Protein AF-A0A2V9UG64-F1 (afdb_monomer_lite)

Foldseek 3Di:
DDPPPLPKKKKKWKFAQAQHAACVRVVPADADPQWPDKDWFCVSPWPDDPPDDNGDGDHPPIITMMMTIGSHVVVLVVRQVSRVVDPGTPHMDIDD

Structure (mmCIF, N/CA/C/O backbone):
data_AF-A0A2V9UG64-F1
#
_entry.id   AF-A0A2V9UG64-F1
#
loop_
_atom_site.group_PDB
_atom_site.id
_atom_site.type_symbol
_atom_site.label_atom_id
_atom_site.label_alt_id
_atom_site.label_comp_id
_atom_site.label_asym_id
_atom_site.label_entity_id
_atom_site.label_seq_id
_atom_site.pdbx_PDB_ins_code
_atom_site.Cartn_x
_atom_site.Cartn_y
_atom_site.Cartn_z
_atom_site.occupancy
_atom_site.B_iso_or_equiv
_atom_site.auth_seq_id
_atom_site.auth_comp_id
_atom_site.auth_asym_id
_atom_site.auth_atom_id
_atom_site.pdbx_PDB_model_num
ATOM 1 N N . MET A 1 1 ? -29.713 -0.769 25.419 1.00 40.75 1 MET A N 1
ATOM 2 C CA . MET A 1 1 ? -29.094 -1.584 24.352 1.00 40.75 1 MET A CA 1
ATOM 3 C C . MET A 1 1 ? -28.406 -0.634 23.385 1.00 40.75 1 MET A C 1
ATOM 5 O O . MET A 1 1 ? -29.079 -0.005 22.583 1.00 40.75 1 MET A O 1
ATOM 9 N N . VAL A 1 2 ? -27.096 -0.425 23.537 1.00 43.84 2 VAL A N 1
ATOM 10 C CA . VAL A 1 2 ? -26.328 0.453 22.640 1.00 43.84 2 VAL A CA 1
ATOM 11 C C . VAL A 1 2 ? -25.949 -0.381 21.421 1.00 43.84 2 VAL A C 1
ATOM 13 O O . VAL A 1 2 ? -25.202 -1.348 21.558 1.00 43.84 2 VAL A O 1
ATOM 16 N N . LYS A 1 3 ? -26.482 -0.047 20.242 1.00 45.12 3 LYS A N 1
ATOM 17 C CA . LYS A 1 3 ? -25.949 -0.566 18.978 1.00 45.12 3 LYS A CA 1
ATOM 18 C C . LYS A 1 3 ? -24.550 0.029 18.816 1.00 45.12 3 LYS A C 1
ATOM 20 O O . LYS A 1 3 ? -24.416 1.164 18.376 1.00 45.12 3 LYS A O 1
ATOM 25 N N . ARG A 1 4 ? -23.514 -0.700 19.239 1.00 52.00 4 ARG A N 1
ATOM 26 C CA . ARG A 1 4 ? -22.141 -0.402 18.825 1.00 52.00 4 ARG A CA 1
ATOM 27 C C . ARG A 1 4 ? -22.059 -0.733 17.340 1.00 52.00 4 ARG A C 1
ATOM 29 O O . ARG A 1 4 ? -21.875 -1.891 16.980 1.00 52.00 4 ARG A O 1
ATOM 36 N N . PHE A 1 5 ? -22.246 0.270 16.493 1.00 50.62 5 PHE A N 1
ATOM 37 C CA . PHE A 1 5 ? -21.670 0.231 15.161 1.00 50.62 5 PHE A CA 1
ATOM 38 C C . PHE A 1 5 ? -20.157 0.283 15.385 1.00 50.62 5 PHE A C 1
ATOM 40 O O . PHE A 1 5 ? -19.604 1.336 15.677 1.00 50.62 5 PHE A O 1
ATOM 47 N N . PHE A 1 6 ? -19.494 -0.873 15.391 1.00 57.00 6 PHE A N 1
ATOM 48 C CA . PHE A 1 6 ? -18.079 -0.876 15.044 1.00 57.00 6 PHE A CA 1
ATOM 49 C C . PHE A 1 6 ? -18.071 -0.523 13.562 1.00 57.00 6 PHE A C 1
ATOM 51 O O . PHE A 1 6 ? -18.344 -1.384 12.728 1.00 57.00 6 PHE A O 1
ATOM 58 N N . GLU A 1 7 ? -17.948 0.768 13.257 1.00 72.06 7 GLU A N 1
ATOM 59 C CA . GLU A 1 7 ? -17.828 1.220 11.879 1.00 72.06 7 GLU A CA 1
ATOM 60 C C . GLU A 1 7 ? -16.608 0.515 11.290 1.00 72.06 7 GLU A C 1
ATOM 62 O O . GLU A 1 7 ? -15.510 0.553 11.853 1.00 72.06 7 GLU A O 1
ATOM 67 N N . MET A 1 8 ? -16.845 -0.250 10.223 1.00 85.12 8 MET A N 1
ATOM 68 C CA . MET A 1 8 ? -15.759 -0.824 9.443 1.00 85.12 8 MET A CA 1
ATOM 69 C C . MET A 1 8 ? -14.887 0.327 8.967 1.00 85.12 8 MET A C 1
ATOM 71 O O . MET A 1 8 ? -15.414 1.334 8.506 1.00 85.12 8 MET A O 1
ATOM 75 N N . ALA A 1 9 ? -13.577 0.154 9.058 1.00 93.94 9 ALA A N 1
ATOM 76 C CA . ALA A 1 9 ? -12.635 1.162 8.615 1.00 93.94 9 ALA A CA 1
ATOM 77 C C . ALA A 1 9 ? -12.038 0.758 7.271 1.00 93.94 9 ALA A C 1
ATOM 79 O O . ALA A 1 9 ? -11.798 -0.429 7.013 1.00 93.94 9 ALA A O 1
ATOM 80 N N . LEU A 1 10 ? -11.799 1.754 6.428 1.00 96.50 10 LEU A N 1
ATOM 81 C CA . LEU A 1 10 ? -11.141 1.587 5.146 1.00 96.50 10 LEU A CA 1
ATOM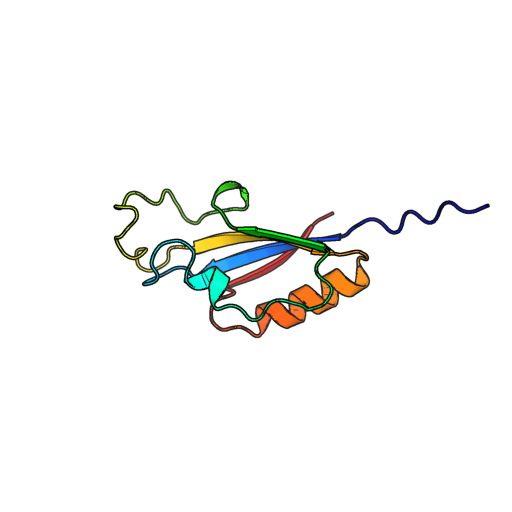 82 C C . LEU A 1 10 ? -9.781 2.286 5.192 1.00 96.50 10 LEU A C 1
ATOM 84 O O . LEU A 1 10 ? -9.652 3.393 5.709 1.00 96.50 10 LEU A O 1
ATOM 88 N N . VAL A 1 11 ? -8.761 1.629 4.651 1.00 97.94 11 VAL A N 1
ATOM 89 C CA . VAL A 1 11 ? -7.432 2.205 4.436 1.00 97.94 11 VAL A CA 1
ATOM 90 C C . VAL A 1 11 ? -7.185 2.264 2.942 1.00 97.94 11 VAL A C 1
ATOM 92 O O . VAL A 1 11 ? -7.300 1.246 2.255 1.00 97.94 11 VAL A O 1
ATOM 95 N N . LYS A 1 12 ? -6.832 3.445 2.437 1.00 98.25 12 LYS A N 1
ATOM 96 C CA . LYS A 1 12 ? -6.365 3.620 1.064 1.00 98.25 12 LYS A CA 1
ATOM 97 C C . LYS A 1 12 ? -4.854 3.652 1.030 1.00 98.25 12 LYS A C 1
ATOM 99 O O . LYS A 1 12 ? -4.230 4.398 1.775 1.00 98.25 12 LYS A O 1
ATOM 104 N N . LEU A 1 13 ? -4.284 2.866 0.128 1.00 98.62 13 LEU A N 1
ATOM 105 C CA . LEU A 1 13 ? -2.855 2.839 -0.142 1.00 98.62 13 LEU A CA 1
ATOM 106 C C . LEU A 1 13 ? -2.560 3.497 -1.479 1.00 98.62 13 LEU A C 1
ATOM 108 O O . LEU A 1 13 ? -3.315 3.341 -2.438 1.00 98.62 13 LEU A O 1
ATOM 112 N N . LYS A 1 14 ? -1.402 4.142 -1.565 1.00 98.44 14 LYS A N 1
ATOM 113 C CA . LYS A 1 14 ? -0.774 4.578 -2.808 1.00 98.44 14 LYS A CA 1
ATOM 114 C C . LYS A 1 14 ? 0.492 3.760 -3.019 1.00 98.44 14 LYS A C 1
ATOM 116 O O . LYS A 1 14 ? 1.431 3.881 -2.239 1.00 98.44 14 LYS A O 1
ATOM 121 N N . ILE A 1 15 ? 0.533 2.932 -4.059 1.00 98.56 15 ILE A N 1
ATOM 122 C CA . ILE A 1 15 ? 1.610 1.952 -4.259 1.00 98.56 15 ILE A CA 1
ATOM 123 C C . ILE A 1 15 ? 2.401 2.295 -5.521 1.00 98.56 15 ILE A C 1
ATOM 125 O O . ILE A 1 15 ? 1.814 2.432 -6.593 1.00 98.56 15 ILE A O 1
ATOM 129 N N . ASP A 1 16 ? 3.726 2.396 -5.408 1.00 97.75 16 ASP A N 1
ATOM 130 C CA . ASP A 1 16 ? 4.644 2.490 -6.544 1.00 97.75 16 ASP A CA 1
ATOM 131 C C . ASP A 1 16 ? 4.698 1.164 -7.313 1.00 97.75 16 ASP A C 1
ATOM 133 O O . ASP A 1 16 ? 5.200 0.140 -6.826 1.00 97.75 16 ASP A O 1
ATOM 137 N N . VAL A 1 17 ? 4.205 1.203 -8.549 1.00 96.88 17 VAL A N 1
ATOM 138 C CA . VAL A 1 17 ? 4.174 0.047 -9.452 1.00 96.88 17 VAL A CA 1
ATOM 139 C C . VAL A 1 17 ? 5.321 0.064 -10.459 1.00 96.88 17 VAL A C 1
ATOM 141 O O . VAL A 1 17 ? 5.466 -0.888 -11.227 1.00 96.88 17 VAL A O 1
ATOM 144 N N . SER A 1 18 ? 6.172 1.093 -10.435 1.00 95.44 18 SER A N 1
ATOM 145 C CA . SER A 1 18 ? 7.261 1.289 -11.391 1.00 95.44 18 SER A CA 1
ATOM 146 C C . SER A 1 18 ? 8.117 0.034 -11.565 1.00 95.44 18 SER A C 1
ATOM 148 O O . SER A 1 18 ? 8.613 -0.557 -10.595 1.00 95.44 18 SER A O 1
ATOM 150 N N . GLY A 1 19 ? 8.315 -0.356 -12.826 1.00 94.88 19 GLY A N 1
ATOM 151 C CA . GLY A 1 19 ? 9.148 -1.494 -13.211 1.00 94.88 19 GLY A CA 1
ATOM 152 C C . GLY A 1 19 ? 8.556 -2.871 -12.903 1.00 94.88 19 GLY A C 1
ATOM 153 O O . GLY A 1 19 ? 9.247 -3.865 -13.106 1.00 94.88 19 GLY A O 1
ATOM 154 N N . THR A 1 20 ? 7.312 -2.948 -12.425 1.00 95.75 20 THR A N 1
ATOM 155 C CA . THR A 1 20 ? 6.596 -4.215 -12.204 1.00 95.75 20 THR A CA 1
ATOM 156 C C . THR A 1 20 ? 5.607 -4.489 -13.332 1.00 95.75 20 THR A C 1
ATOM 158 O O . THR A 1 20 ? 5.233 -3.569 -14.059 1.00 95.75 20 THR A O 1
ATOM 161 N N . VAL A 1 21 ? 5.192 -5.744 -13.511 1.00 95.06 21 VAL A N 1
ATOM 162 C CA . VAL A 1 21 ? 4.176 -6.121 -14.512 1.00 95.06 21 VAL A CA 1
ATOM 163 C C . VAL A 1 21 ? 2.854 -6.447 -13.818 1.00 95.06 21 VAL A C 1
ATOM 165 O O . VAL A 1 21 ? 2.823 -7.207 -12.851 1.00 95.06 21 VAL A O 1
ATOM 168 N N . GLY A 1 22 ? 1.746 -5.905 -14.330 1.00 91.56 22 GLY A N 1
ATOM 169 C CA . GLY A 1 22 ? 0.412 -6.177 -13.790 1.00 91.56 22 GLY A CA 1
ATOM 170 C C . GLY A 1 22 ? 0.263 -5.721 -12.335 1.00 91.56 22 GLY A C 1
ATOM 171 O O . GLY A 1 22 ? 0.443 -4.540 -12.039 1.00 91.56 22 GLY A O 1
ATOM 172 N N . ASP A 1 23 ? -0.077 -6.658 -11.446 1.00 94.19 23 ASP A N 1
ATOM 173 C CA . ASP A 1 23 ? -0.291 -6.463 -10.004 1.00 94.19 23 ASP A CA 1
ATOM 174 C C . ASP A 1 23 ? 0.901 -6.926 -9.143 1.00 94.19 23 ASP A C 1
ATOM 176 O O . ASP A 1 23 ? 0.792 -7.075 -7.924 1.00 94.19 23 ASP A O 1
ATOM 180 N N . GLU A 1 24 ? 2.060 -7.171 -9.756 1.00 96.75 24 GLU A N 1
ATOM 181 C CA . GLU A 1 24 ? 3.225 -7.739 -9.076 1.00 96.75 24 GLU A CA 1
ATOM 182 C C . GLU A 1 24 ? 3.677 -6.902 -7.866 1.00 96.75 24 GLU A C 1
ATOM 184 O O . GLU A 1 24 ? 4.042 -7.476 -6.837 1.00 96.75 24 GLU A O 1
ATOM 189 N N . ALA A 1 25 ? 3.629 -5.567 -7.952 1.00 97.31 25 ALA A N 1
ATOM 190 C CA . ALA A 1 25 ? 3.930 -4.691 -6.818 1.00 97.31 25 ALA A CA 1
ATOM 191 C C . ALA A 1 25 ? 3.015 -4.970 -5.615 1.00 97.31 25 ALA A C 1
ATOM 193 O O . ALA A 1 25 ? 3.507 -5.101 -4.497 1.00 97.31 25 ALA A O 1
ATOM 194 N N . TRP A 1 26 ? 1.710 -5.124 -5.855 1.00 97.44 26 TRP A N 1
ATOM 195 C CA . TRP A 1 26 ? 0.708 -5.423 -4.831 1.00 97.44 26 TRP A CA 1
ATOM 196 C C . TRP A 1 26 ? 0.930 -6.799 -4.201 1.00 97.44 26 TRP A C 1
A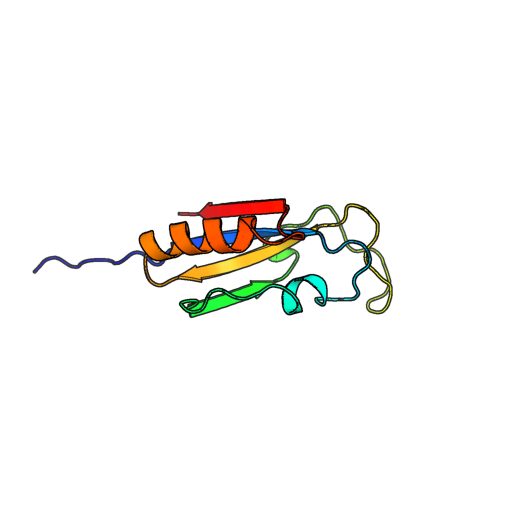TOM 198 O O . TRP A 1 26 ? 0.991 -6.931 -2.979 1.00 97.44 26 TRP A O 1
ATOM 208 N N . ARG A 1 27 ? 1.138 -7.826 -5.031 1.00 97.19 27 ARG A N 1
ATOM 209 C CA . ARG A 1 27 ? 1.347 -9.209 -4.570 1.00 97.19 27 ARG A CA 1
ATOM 210 C C . ARG A 1 27 ? 2.607 -9.399 -3.727 1.00 97.19 27 ARG A C 1
ATOM 212 O O . ARG A 1 27 ? 2.693 -10.377 -2.989 1.00 97.19 27 ARG A O 1
ATOM 219 N N . LYS A 1 28 ? 3.591 -8.509 -3.869 1.00 97.88 28 LYS A N 1
ATOM 220 C CA . LYS A 1 28 ? 4.849 -8.538 -3.110 1.00 97.88 28 LYS A CA 1
ATOM 221 C C . LYS A 1 28 ? 4.787 -7.778 -1.786 1.00 97.88 28 LYS A C 1
ATOM 223 O O . LYS A 1 28 ? 5.721 -7.914 -0.998 1.00 97.88 28 LYS A O 1
ATOM 228 N N . LEU A 1 29 ? 3.734 -7.000 -1.532 1.00 98.12 29 LEU A N 1
ATOM 229 C CA . LEU A 1 29 ? 3.545 -6.379 -0.225 1.00 98.12 29 LEU A CA 1
ATOM 230 C C . LEU A 1 29 ? 3.237 -7.449 0.825 1.00 98.12 29 LEU A C 1
ATOM 232 O O . LEU A 1 29 ? 2.496 -8.403 0.576 1.00 98.12 29 LEU A O 1
ATOM 236 N N . ARG A 1 30 ? 3.781 -7.263 2.028 1.00 98.12 30 ARG A N 1
ATOM 237 C CA . ARG A 1 30 ? 3.367 -8.024 3.206 1.00 98.12 30 ARG A CA 1
ATOM 238 C C . ARG A 1 30 ? 1.968 -7.551 3.577 1.00 98.12 30 ARG A C 1
ATOM 240 O O . ARG A 1 30 ? 1.793 -6.388 3.937 1.00 98.12 30 ARG A O 1
ATOM 247 N N . GLN A 1 31 ? 0.977 -8.425 3.458 1.00 97.25 31 GLN A N 1
ATOM 248 C CA . GLN A 1 31 ? -0.397 -8.088 3.818 1.00 97.25 31 GLN A CA 1
ATOM 249 C C . GLN A 1 31 ? -0.545 -8.017 5.340 1.00 97.25 31 GLN A C 1
ATOM 251 O O . GLN A 1 31 ? 0.178 -8.701 6.059 1.00 97.25 31 GLN A O 1
ATOM 256 N N . PHE A 1 32 ? -1.428 -7.143 5.815 1.00 97.50 32 PHE A N 1
ATOM 257 C CA . PHE A 1 32 ? -1.796 -7.076 7.228 1.00 97.50 32 PHE A CA 1
ATOM 258 C C . PHE A 1 32 ? -2.706 -8.267 7.579 1.00 97.50 32 PHE A C 1
ATOM 260 O O . PHE A 1 32 ? -3.554 -8.650 6.771 1.00 97.50 32 PHE A O 1
ATOM 267 N N . ASP A 1 33 ? -2.529 -8.881 8.748 1.00 94.56 33 ASP A N 1
ATOM 268 C CA . ASP A 1 33 ? -3.162 -10.174 9.046 1.00 94.56 33 ASP A CA 1
ATOM 269 C C . ASP A 1 33 ? -4.680 -10.048 9.280 1.00 94.56 33 ASP A C 1
ATOM 271 O O . ASP A 1 33 ? -5.451 -10.929 8.901 1.00 94.56 33 ASP A O 1
ATOM 275 N N . GLU A 1 34 ? -5.145 -8.937 9.856 1.00 95.50 34 GLU A N 1
ATOM 276 C CA . GLU A 1 34 ? -6.545 -8.750 10.261 1.00 95.50 34 GLU A CA 1
ATOM 277 C C . GLU A 1 34 ? -7.452 -8.131 9.176 1.00 95.50 34 GLU A C 1
ATOM 279 O O . GLU A 1 34 ? -8.545 -7.628 9.473 1.00 95.50 34 GLU A O 1
ATOM 284 N N . ILE A 1 35 ? -7.020 -8.167 7.911 1.00 96.00 35 ILE A N 1
ATOM 285 C CA . ILE A 1 35 ? -7.792 -7.676 6.761 1.00 96.00 35 ILE A CA 1
ATOM 286 C C . ILE A 1 35 ? -9.061 -8.513 6.559 1.00 96.00 35 ILE A C 1
ATOM 288 O O . ILE A 1 35 ? -9.025 -9.739 6.523 1.00 96.00 35 ILE A O 1
ATOM 292 N N . GLN A 1 36 ? -10.196 -7.841 6.354 1.00 96.44 36 GLN A N 1
ATOM 293 C CA . GLN A 1 36 ? -11.455 -8.479 5.946 1.00 96.44 36 GLN A CA 1
ATOM 294 C C . GLN A 1 36 ? -11.528 -8.664 4.428 1.00 96.44 36 GLN A C 1
ATOM 296 O O . GLN A 1 36 ? -11.962 -9.700 3.931 1.00 96.44 36 GLN A O 1
ATOM 301 N N . SER A 1 37 ? -11.108 -7.643 3.683 1.00 96.75 37 SER A N 1
ATOM 302 C CA . SER A 1 37 ? -10.977 -7.686 2.228 1.00 96.75 37 SER A CA 1
ATOM 303 C C . SER A 1 37 ? -9.966 -6.647 1.767 1.00 96.75 37 SER A C 1
ATOM 305 O O . SER A 1 37 ? -9.865 -5.586 2.380 1.00 96.75 37 SER A O 1
ATOM 307 N N . ALA A 1 38 ? -9.282 -6.908 0.660 1.00 97.00 38 ALA A N 1
ATOM 308 C CA . ALA A 1 38 ? -8.453 -5.920 -0.012 1.00 97.00 38 ALA A CA 1
ATOM 309 C C . ALA A 1 38 ? -8.627 -6.041 -1.522 1.00 97.00 38 ALA A C 1
ATOM 311 O O . ALA A 1 38 ? -8.814 -7.147 -2.035 1.00 97.00 38 ALA A O 1
ATOM 312 N N . ASP A 1 39 ? -8.561 -4.912 -2.214 1.00 97.38 39 ASP A N 1
ATOM 313 C CA . ASP A 1 39 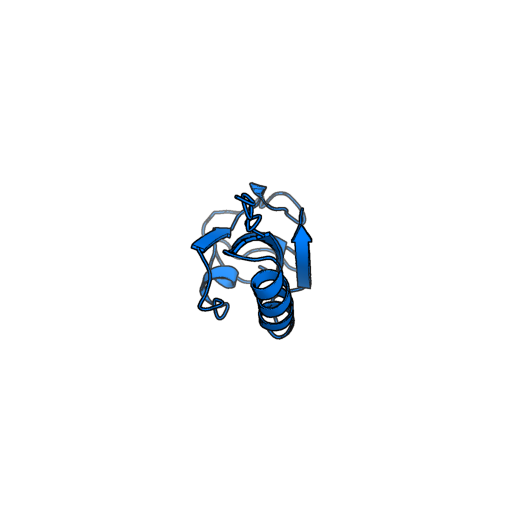? -8.589 -4.869 -3.670 1.00 97.38 39 ASP A CA 1
ATOM 314 C C . ASP A 1 39 ? -7.611 -3.807 -4.184 1.00 97.38 39 ASP A C 1
ATOM 316 O O . ASP A 1 39 ? -7.307 -2.825 -3.502 1.00 97.38 39 ASP A O 1
ATOM 320 N N . PHE A 1 40 ? -7.080 -4.034 -5.381 1.00 97.12 40 PHE A N 1
ATOM 321 C CA . PHE A 1 40 ? -6.027 -3.231 -5.994 1.00 97.12 40 PHE A CA 1
ATOM 322 C C . PHE A 1 40 ? -6.431 -2.849 -7.411 1.00 97.12 40 PHE A C 1
ATOM 324 O O . PHE A 1 40 ? -6.861 -3.688 -8.203 1.00 97.12 40 PHE A O 1
ATOM 331 N N . GLY A 1 41 ? -6.254 -1.578 -7.758 1.00 95.00 41 GLY A N 1
ATOM 332 C CA . GLY A 1 41 ? -6.556 -1.124 -9.102 1.00 95.00 41 GLY A CA 1
ATOM 333 C C . GLY A 1 41 ? -6.792 0.376 -9.230 1.00 95.00 41 GLY A C 1
ATOM 334 O O . GLY A 1 41 ? -6.929 1.099 -8.240 1.00 95.00 41 GLY A O 1
ATOM 335 N N . PRO A 1 42 ? -6.863 0.866 -10.480 1.00 93.25 42 PRO A N 1
ATOM 336 C CA . PRO A 1 42 ? -6.993 2.289 -10.773 1.00 93.25 42 PRO A CA 1
ATOM 337 C C . PRO A 1 42 ? -8.290 2.904 -10.231 1.00 93.25 42 PRO A C 1
ATOM 339 O O . PRO A 1 42 ? -8.336 4.116 -10.023 1.00 93.25 42 PRO A O 1
ATOM 342 N N . GLN A 1 43 ? -9.322 2.095 -9.960 1.00 94.25 43 GLN A N 1
ATOM 343 C CA . GLN A 1 43 ? -10.561 2.533 -9.312 1.00 94.25 43 GLN A CA 1
ATOM 344 C C . GLN A 1 43 ? -10.339 3.079 -7.891 1.00 94.25 43 GLN A C 1
ATOM 346 O O . GLN A 1 43 ? -11.137 3.890 -7.425 1.00 94.25 43 GLN A O 1
ATOM 351 N N . PHE A 1 44 ? -9.242 2.694 -7.230 1.00 94.94 44 PHE A N 1
ATOM 352 C CA . PHE A 1 44 ? -8.863 3.187 -5.901 1.00 94.94 44 PHE A CA 1
ATOM 353 C C . PHE A 1 44 ? -7.867 4.357 -5.955 1.00 94.94 44 PHE A C 1
ATOM 355 O O . PHE A 1 44 ? -7.518 4.918 -4.920 1.00 94.94 44 PHE A O 1
ATOM 362 N N . GLY A 1 45 ? -7.435 4.754 -7.156 1.00 94.44 45 GLY A N 1
ATOM 363 C CA . GLY A 1 45 ? -6.479 5.832 -7.406 1.00 94.44 45 GLY A CA 1
ATOM 364 C C . GLY A 1 45 ? -5.411 5.418 -8.417 1.00 94.44 45 GLY A C 1
ATOM 365 O O . GLY A 1 45 ? -5.027 4.254 -8.494 1.00 94.44 45 GLY A O 1
ATOM 366 N N . SER A 1 46 ? -4.917 6.368 -9.211 1.00 94.06 46 SER A N 1
ATOM 367 C CA . SER A 1 46 ? -3.773 6.137 -10.102 1.00 94.06 46 SER A CA 1
ATOM 368 C C . SER A 1 46 ? -3.036 7.431 -10.447 1.00 94.06 46 SER A C 1
ATOM 370 O O . SER A 1 46 ? -3.624 8.514 -10.457 1.00 94.06 46 SER A O 1
ATOM 372 N N . GLY A 1 47 ? -1.744 7.313 -10.764 1.00 90.19 47 GLY A N 1
ATOM 373 C CA . GLY A 1 47 ? -0.909 8.429 -11.227 1.00 90.19 47 GLY A CA 1
ATOM 374 C C . GLY A 1 47 ? -1.128 8.839 -12.684 1.00 90.19 47 GLY A C 1
ATOM 375 O O . GLY A 1 47 ? -0.507 9.792 -13.149 1.00 90.19 47 GLY A O 1
ATOM 376 N N . GLY A 1 48 ? -1.994 8.130 -13.405 1.00 83.81 48 GLY A N 1
ATOM 377 C CA . GLY A 1 48 ? -2.243 8.309 -14.829 1.00 83.81 48 GLY A CA 1
ATOM 378 C C . GLY A 1 48 ? -2.898 7.073 -15.440 1.00 83.81 48 GLY A C 1
ATOM 379 O O . GLY A 1 48 ? -3.191 6.098 -14.751 1.00 83.81 48 GLY A O 1
ATOM 380 N N . ARG A 1 49 ? -3.139 7.109 -16.754 1.00 77.50 49 ARG A N 1
ATOM 381 C CA . ARG A 1 49 ? -3.606 5.927 -17.491 1.00 77.50 49 ARG A CA 1
ATOM 382 C C . ARG A 1 49 ? -2.421 5.009 -17.782 1.00 77.50 49 ARG A C 1
ATOM 384 O O . ARG A 1 49 ? -1.482 5.453 -18.439 1.00 77.50 49 ARG A O 1
ATOM 391 N N . CYS A 1 50 ? -2.529 3.735 -17.408 1.00 74.81 50 CYS A N 1
ATOM 392 C CA . CYS A 1 50 ? -1.635 2.677 -17.878 1.00 74.81 50 CYS A CA 1
ATOM 393 C C . CYS A 1 50 ? -1.844 2.461 -19.390 1.00 74.81 50 CYS A C 1
ATOM 395 O O . CYS A 1 50 ? -2.672 1.656 -19.812 1.00 74.81 50 CYS A O 1
ATOM 397 N N . ASN A 1 51 ? -1.129 3.224 -20.219 1.00 75.81 51 ASN A N 1
ATOM 398 C CA . ASN A 1 51 ? -1.202 3.163 -21.684 1.00 75.81 51 ASN A CA 1
ATOM 399 C C . ASN A 1 51 ? -0.080 2.286 -22.259 1.00 75.81 51 ASN A C 1
ATOM 401 O O . ASN A 1 51 ? 0.641 2.682 -23.175 1.00 75.81 51 ASN A O 1
ATOM 405 N N . HIS A 1 52 ? 0.090 1.096 -21.701 1.00 79.94 52 HIS A N 1
ATOM 406 C CA . HIS A 1 52 ? 1.062 0.114 -22.163 1.00 79.94 52 HIS A CA 1
ATOM 407 C C . HIS A 1 52 ? 0.406 -1.265 -22.265 1.00 79.94 52 HIS A C 1
ATOM 409 O O . HIS A 1 52 ? -0.706 -1.489 -21.790 1.00 79.94 52 HIS A O 1
ATOM 415 N N . SER A 1 53 ? 1.081 -2.195 -22.943 1.00 85.50 53 SER A N 1
ATOM 416 C CA . SER A 1 53 ? 0.614 -3.581 -23.036 1.00 85.50 53 SER A CA 1
ATOM 417 C C . SER A 1 53 ? 0.490 -4.206 -21.641 1.00 85.50 53 SER A C 1
ATOM 419 O O . SER A 1 53 ? 1.278 -3.886 -20.752 1.00 85.50 53 SER A O 1
ATOM 421 N N . LEU A 1 54 ? -0.445 -5.145 -21.469 1.00 83.44 54 LEU A N 1
ATOM 422 C CA . LEU A 1 54 ? -0.675 -5.857 -20.202 1.00 83.44 54 LEU A CA 1
ATOM 423 C C . LEU A 1 54 ? 0.572 -6.593 -19.686 1.00 83.44 54 LEU A C 1
ATOM 425 O O . LEU A 1 54 ? 0.738 -6.756 -18.484 1.00 83.44 54 LEU A O 1
ATOM 429 N N . ASN A 1 55 ? 1.452 -7.015 -20.598 1.00 88.69 55 ASN A N 1
ATOM 430 C CA . ASN A 1 55 ? 2.697 -7.716 -20.272 1.00 88.69 55 ASN A CA 1
ATOM 431 C C . ASN A 1 55 ? 3.924 -6.789 -20.267 1.00 88.69 55 ASN A C 1
ATOM 433 O O . ASN A 1 55 ? 5.044 -7.259 -20.080 1.00 88.69 55 ASN A O 1
ATOM 437 N N . ALA A 1 56 ? 3.738 -5.494 -20.535 1.00 91.75 56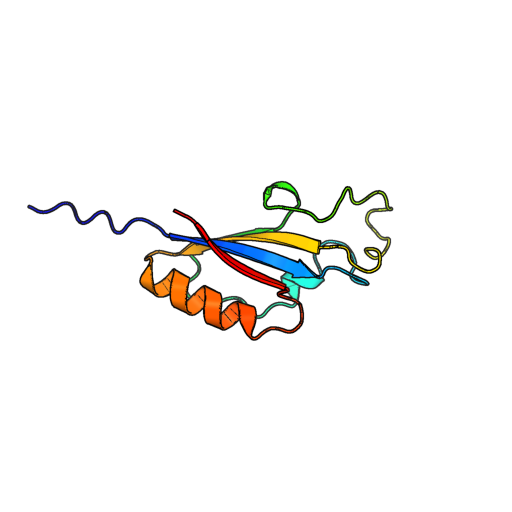 ALA A N 1
ATOM 438 C CA . ALA A 1 56 ? 4.811 -4.517 -20.433 1.00 91.75 56 ALA A CA 1
ATOM 439 C C . ALA A 1 56 ? 4.914 -4.013 -18.983 1.00 91.75 56 ALA A C 1
ATOM 441 O O . ALA A 1 56 ? 3.875 -3.827 -18.343 1.00 91.75 56 ALA A O 1
ATOM 442 N N . PRO A 1 57 ? 6.132 -3.778 -18.463 1.00 93.88 57 PRO A N 1
ATOM 443 C CA . PRO A 1 57 ? 6.302 -3.167 -17.152 1.00 93.88 57 PRO A CA 1
ATOM 444 C C . PRO A 1 57 ? 5.691 -1.767 -17.092 1.00 93.88 57 PRO A C 1
ATOM 446 O O . PRO A 1 57 ? 5.758 -1.021 -18.074 1.00 93.88 57 PRO A O 1
ATOM 449 N N . HIS A 1 58 ? 5.181 -1.399 -15.918 1.00 93.31 58 HIS A N 1
ATOM 450 C CA . HIS A 1 58 ? 4.786 -0.027 -15.610 1.00 93.31 58 HIS A CA 1
ATOM 451 C C . HIS A 1 58 ? 5.992 0.915 -15.718 1.00 93.31 58 HIS A C 1
ATOM 453 O O . HIS A 1 58 ? 7.124 0.586 -15.331 1.00 93.31 58 HIS A O 1
ATOM 459 N N . GLY A 1 59 ? 5.738 2.102 -16.254 1.00 92.06 59 GLY A N 1
ATOM 460 C CA . GLY A 1 59 ? 6.685 3.190 -16.408 1.00 92.06 59 GLY A CA 1
ATOM 461 C C . GLY A 1 59 ? 7.166 3.764 -15.075 1.00 92.06 59 GLY A C 1
ATOM 462 O O . GLY A 1 59 ? 6.592 3.559 -14.008 1.00 92.06 59 GLY A O 1
ATOM 463 N N . LYS A 1 60 ? 8.269 4.515 -15.136 1.00 92.19 60 LYS A N 1
ATOM 464 C CA . LYS A 1 60 ? 8.858 5.154 -13.956 1.00 92.19 60 LYS A CA 1
ATOM 465 C C . LYS A 1 60 ? 7.919 6.224 -13.389 1.00 92.19 60 LYS A C 1
ATOM 467 O O . LYS A 1 60 ? 7.536 7.143 -14.10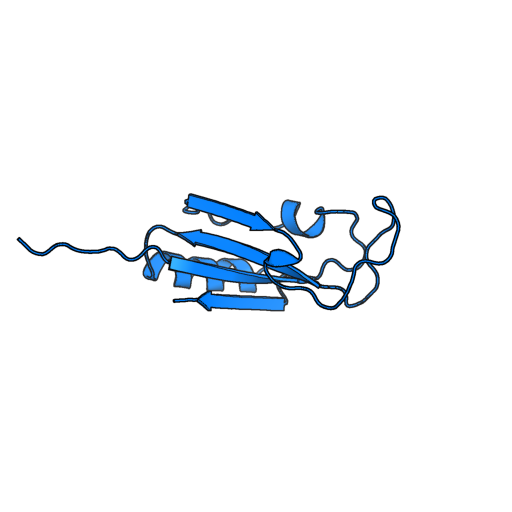8 1.00 92.19 60 LYS A O 1
ATOM 472 N N . GLY A 1 61 ? 7.659 6.155 -12.086 1.00 91.50 61 GLY A N 1
ATOM 473 C CA . GLY A 1 61 ? 6.806 7.091 -11.352 1.00 91.50 61 GLY A CA 1
ATOM 474 C C . GLY A 1 61 ? 5.315 6.751 -11.406 1.00 91.50 61 GLY A C 1
ATOM 475 O O . GLY A 1 61 ? 4.512 7.507 -10.858 1.00 91.50 61 GLY A O 1
ATOM 476 N N . GLU A 1 62 ? 4.933 5.643 -12.049 1.00 94.88 62 GLU A N 1
ATOM 477 C CA . GLU A 1 62 ? 3.551 5.174 -12.027 1.00 94.88 62 GLU A CA 1
ATOM 478 C C . GLU A 1 62 ? 3.192 4.605 -10.652 1.00 94.88 62 GLU A C 1
ATOM 480 O O . GLU A 1 62 ? 3.966 3.888 -10.016 1.00 94.88 62 GLU A O 1
ATOM 485 N N . TRP A 1 63 ? 1.979 4.918 -10.200 1.00 96.94 63 TRP A N 1
ATOM 486 C CA . TRP A 1 63 ? 1.424 4.404 -8.957 1.00 96.94 63 TRP A CA 1
ATOM 487 C C . TRP A 1 63 ? -0.042 4.023 -9.145 1.00 96.94 63 TRP A C 1
ATOM 489 O O . TRP A 1 63 ? -0.754 4.639 -9.948 1.00 96.94 63 TRP A O 1
ATOM 499 N N . ILE A 1 64 ? -0.488 3.026 -8.385 1.00 97.25 64 ILE A N 1
ATOM 500 C CA . ILE A 1 64 ? -1.871 2.536 -8.367 1.00 97.25 64 ILE A CA 1
ATOM 501 C C . ILE A 1 64 ? -2.342 2.415 -6.916 1.00 97.25 64 ILE A C 1
ATOM 503 O O . ILE A 1 64 ? -1.550 2.155 -6.008 1.00 97.25 64 ILE A O 1
ATOM 507 N N . GLY A 1 65 ? -3.629 2.670 -6.697 1.00 97.75 65 GLY A N 1
ATOM 508 C CA . GLY A 1 65 ? -4.265 2.584 -5.396 1.00 97.75 65 GLY A CA 1
ATOM 509 C C . GLY A 1 65 ? -4.663 1.162 -5.003 1.00 97.75 65 GLY A C 1
ATOM 510 O O . GLY A 1 65 ? -4.956 0.317 -5.852 1.00 97.75 65 GLY A O 1
ATOM 511 N N . ALA A 1 66 ? -4.736 0.926 -3.699 1.00 98.38 66 ALA A N 1
ATOM 512 C CA . ALA A 1 66 ? -5.438 -0.216 -3.120 1.00 98.38 66 ALA A CA 1
ATOM 513 C C . ALA A 1 66 ? -6.370 0.256 -2.005 1.00 98.38 66 ALA A C 1
ATOM 515 O O . ALA A 1 66 ? -6.117 1.283 -1.375 1.00 98.38 66 ALA A O 1
ATOM 516 N N . GLU A 1 67 ? -7.428 -0.503 -1.754 1.00 98.12 67 GLU A N 1
ATOM 517 C CA . GLU A 1 67 ? -8.319 -0.304 -0.616 1.00 98.12 67 GLU A CA 1
ATOM 518 C C . GLU A 1 67 ? -8.323 -1.556 0.253 1.00 98.12 67 GLU A C 1
ATOM 520 O O . GLU A 1 67 ? -8.396 -2.681 -0.244 1.00 98.12 67 GLU A O 1
ATOM 525 N N . ILE A 1 68 ? -8.251 -1.349 1.563 1.00 97.56 68 ILE A N 1
ATOM 526 C CA . ILE A 1 68 ? -8.205 -2.402 2.567 1.00 97.56 68 ILE A CA 1
ATOM 527 C C . ILE A 1 68 ? -9.319 -2.163 3.569 1.00 97.56 68 ILE A C 1
ATOM 529 O O . ILE A 1 68 ? -9.429 -1.085 4.147 1.00 97.56 68 ILE A O 1
ATOM 533 N N . ARG A 1 69 ? -10.130 -3.192 3.805 1.00 97.19 69 ARG A N 1
ATOM 534 C CA . ARG A 1 69 ? -11.244 -3.173 4.749 1.00 97.19 69 ARG A CA 1
ATOM 535 C C . ARG A 1 69 ? -10.873 -3.882 6.034 1.00 97.19 69 ARG A C 1
ATOM 537 O O . ARG A 1 69 ? -10.435 -5.033 6.013 1.00 97.19 69 ARG A O 1
ATOM 544 N N . LEU A 1 70 ? -11.114 -3.209 7.151 1.00 95.94 70 LEU A N 1
ATOM 545 C CA . LEU A 1 70 ? -10.767 -3.666 8.490 1.00 95.94 70 LEU A CA 1
ATOM 546 C C . LEU A 1 70 ? -11.980 -3.579 9.412 1.00 95.94 70 LEU A C 1
ATOM 548 O O . LEU A 1 70 ? -12.864 -2.736 9.258 1.00 95.94 70 LEU A O 1
ATOM 552 N N . GLN A 1 71 ? -12.014 -4.474 10.397 1.00 93.88 71 GLN A N 1
ATOM 553 C CA . GLN A 1 71 ? -13.156 -4.607 11.301 1.00 93.88 71 GLN A CA 1
ATOM 554 C C . GLN A 1 71 ? -13.345 -3.385 12.213 1.00 93.88 71 GLN A C 1
ATOM 556 O O . GLN A 1 71 ? -14.455 -3.144 12.684 1.00 93.88 71 GLN A O 1
ATOM 561 N N . THR A 1 72 ? -12.268 -2.651 12.519 1.00 93.12 72 THR A N 1
ATOM 562 C CA . THR A 1 72 ? -12.313 -1.519 13.454 1.00 93.12 72 THR A CA 1
ATOM 563 C C . THR A 1 72 ? -11.377 -0.382 13.030 1.00 93.12 72 THR A C 1
ATOM 565 O O . THR A 1 72 ? -10.346 -0.655 12.407 1.00 93.12 72 THR A O 1
ATOM 568 N N . PRO A 1 73 ? -11.650 0.869 13.452 1.00 92.75 73 PRO A N 1
ATOM 569 C CA . PRO A 1 73 ? -10.750 2.002 13.224 1.00 92.75 73 PRO A CA 1
ATOM 570 C C . PRO A 1 73 ? -9.363 1.826 13.849 1.00 92.75 73 PRO A C 1
ATOM 572 O O . PRO A 1 73 ? -8.371 2.268 13.280 1.00 92.75 73 PRO A O 1
ATOM 575 N N . LEU A 1 74 ? -9.265 1.136 14.993 1.00 93.94 74 LEU A N 1
ATOM 576 C CA . LEU A 1 74 ? -7.975 0.865 15.636 1.00 93.94 74 LEU A CA 1
ATOM 577 C C . LEU A 1 74 ? -7.085 -0.029 14.760 1.00 93.94 74 LEU A C 1
ATOM 579 O O . LEU A 1 74 ? -5.900 0.250 14.607 1.00 93.94 74 LEU A O 1
ATOM 583 N N . LEU A 1 75 ? -7.664 -1.067 14.145 1.00 96.00 75 LEU A N 1
ATOM 584 C CA . LEU A 1 75 ? -6.938 -1.915 13.194 1.00 96.00 75 LEU A CA 1
ATOM 585 C C . LEU A 1 75 ? -6.507 -1.128 11.950 1.00 96.00 75 LEU A C 1
ATOM 587 O O . LEU A 1 75 ? -5.421 -1.369 11.440 1.00 96.00 75 LEU A O 1
ATOM 591 N N . ALA A 1 76 ? -7.315 -0.166 11.494 1.00 96.12 76 ALA A N 1
ATOM 592 C CA . ALA A 1 76 ? -6.952 0.739 10.399 1.00 96.12 76 ALA A CA 1
ATOM 593 C C . ALA A 1 76 ? -5.676 1.536 10.695 1.00 96.12 76 ALA A C 1
ATOM 595 O O . ALA A 1 76 ? -4.791 1.603 9.847 1.00 96.12 76 ALA A O 1
ATOM 596 N N . GLN A 1 77 ? -5.536 2.060 11.914 1.00 95.62 77 GLN A N 1
ATOM 597 C CA . GLN A 1 77 ? -4.324 2.777 12.319 1.00 95.62 77 GLN A CA 1
ATOM 598 C C . GLN A 1 77 ? -3.084 1.867 12.312 1.00 95.62 77 GLN A C 1
ATOM 600 O O . GLN A 1 77 ? -2.029 2.266 11.824 1.00 95.62 77 GLN A O 1
ATOM 605 N N . TYR A 1 78 ? -3.210 0.623 12.788 1.00 97.38 78 TYR A N 1
ATOM 606 C CA . TYR A 1 78 ? -2.106 -0.343 12.724 1.00 97.38 78 TYR A CA 1
ATOM 607 C C . TYR A 1 78 ? -1.764 -0.756 11.294 1.00 97.38 78 TYR A C 1
ATOM 609 O O . TYR A 1 78 ? -0.584 -0.844 10.955 1.00 97.38 78 TYR A O 1
ATOM 617 N N . ALA A 1 79 ? -2.771 -0.948 10.442 1.00 97.94 79 ALA A N 1
ATOM 618 C CA . ALA A 1 79 ? -2.556 -1.244 9.034 1.00 97.94 79 ALA A CA 1
ATOM 619 C C . ALA A 1 79 ? -1.809 -0.097 8.334 1.00 97.94 79 ALA A C 1
ATOM 621 O O . ALA A 1 79 ? -0.858 -0.363 7.605 1.00 97.94 79 ALA A O 1
ATOM 622 N N . VAL A 1 80 ? -2.166 1.167 8.596 1.00 98.31 80 VAL A N 1
ATOM 623 C CA . VAL A 1 80 ? -1.437 2.331 8.059 1.00 98.31 80 VAL A CA 1
ATOM 624 C C . VAL A 1 80 ? 0.047 2.263 8.421 1.00 98.31 80 VAL A C 1
ATOM 626 O O . VAL A 1 80 ? 0.888 2.313 7.525 1.00 98.31 80 VAL A O 1
ATOM 629 N N . SER A 1 81 ? 0.385 2.073 9.702 1.00 97.94 81 SER A N 1
ATOM 630 C CA . SER A 1 81 ? 1.787 1.930 10.121 1.00 97.94 81 SER A CA 1
ATOM 631 C C . SER A 1 81 ? 2.481 0.751 9.430 1.00 97.94 81 SER A C 1
ATOM 633 O O . SER A 1 81 ? 3.571 0.914 8.892 1.00 97.94 81 SER A O 1
ATOM 635 N N . HIS A 1 82 ? 1.825 -0.410 9.369 1.00 98.38 82 HIS A N 1
ATOM 636 C CA . HIS A 1 82 ? 2.352 -1.619 8.727 1.00 98.38 82 HIS A CA 1
ATOM 637 C C . HIS A 1 82 ? 2.658 -1.436 7.234 1.00 98.38 82 HIS A C 1
ATOM 639 O O . HIS A 1 82 ? 3.643 -1.976 6.724 1.00 98.38 82 HIS A O 1
ATOM 645 N N . TYR A 1 83 ? 1.817 -0.701 6.504 1.00 98.50 83 TYR A N 1
ATOM 646 C CA . TYR A 1 83 ? 2.032 -0.465 5.077 1.00 98.50 83 TYR A CA 1
ATOM 647 C C . TYR A 1 83 ? 3.084 0.611 4.816 1.00 98.50 83 TYR A C 1
ATOM 649 O O . TYR A 1 83 ? 3.912 0.406 3.933 1.00 98.50 83 TYR A O 1
ATOM 657 N N . LEU A 1 84 ? 3.119 1.697 5.595 1.00 98.44 84 LEU A N 1
ATOM 658 C CA . LEU A 1 84 ? 4.116 2.766 5.430 1.00 98.44 84 LEU A CA 1
ATOM 659 C C . LEU A 1 84 ? 5.564 2.303 5.660 1.00 98.44 84 LEU A C 1
ATOM 661 O O . LEU A 1 84 ? 6.495 2.939 5.175 1.00 98.44 84 LEU A O 1
ATOM 665 N N . GLU A 1 85 ? 5.775 1.189 6.359 1.00 98.12 85 GLU A N 1
ATOM 666 C CA . GLU A 1 85 ? 7.099 0.574 6.528 1.00 98.12 85 GLU A CA 1
ATOM 667 C C . GLU A 1 85 ? 7.603 -0.189 5.286 1.00 98.12 85 GLU A C 1
ATOM 669 O O . GLU A 1 85 ? 8.726 -0.696 5.290 1.00 98.12 85 GLU A O 1
ATOM 674 N N . GLN A 1 86 ? 6.793 -0.332 4.233 1.00 98.31 86 GLN A N 1
ATOM 675 C CA . GLN A 1 86 ? 7.142 -1.113 3.044 1.00 98.31 86 GLN A CA 1
ATOM 676 C C . GLN A 1 86 ? 7.607 -0.207 1.901 1.00 98.31 86 GLN A C 1
ATOM 678 O O . GLN A 1 86 ? 6.890 0.705 1.505 1.00 98.31 86 GLN A O 1
ATOM 683 N N . ASP A 1 87 ? 8.752 -0.530 1.291 1.00 97.69 87 ASP A N 1
ATOM 684 C CA . ASP A 1 87 ? 9.456 0.315 0.306 1.00 97.69 87 ASP A CA 1
ATOM 685 C C . ASP A 1 87 ? 8.602 0.868 -0.850 1.00 97.69 87 ASP A C 1
ATOM 687 O O . ASP A 1 87 ? 8.928 1.906 -1.421 1.00 97.69 87 ASP A O 1
ATOM 691 N N . ARG A 1 88 ? 7.540 0.158 -1.249 1.00 97.69 88 ARG A N 1
ATOM 692 C CA . ARG A 1 88 ? 6.685 0.536 -2.387 1.00 97.69 88 ARG A CA 1
ATOM 693 C C . ARG A 1 88 ? 5.429 1.301 -1.990 1.00 97.69 88 ARG A C 1
ATOM 695 O O . ARG A 1 88 ? 4.708 1.748 -2.878 1.00 97.69 88 ARG A O 1
ATOM 702 N N . VAL A 1 89 ? 5.129 1.438 -0.703 1.00 98.44 89 VAL A N 1
ATOM 703 C CA . VAL A 1 89 ? 3.970 2.208 -0.246 1.00 98.44 89 VAL A CA 1
ATOM 704 C C . VAL A 1 89 ? 4.390 3.667 -0.133 1.00 98.44 89 VAL A C 1
ATOM 706 O O . VAL A 1 89 ? 5.203 4.042 0.702 1.00 98.44 89 VAL A O 1
ATOM 709 N N . LEU A 1 90 ? 3.845 4.488 -1.025 1.00 98.25 90 LEU A N 1
ATOM 710 C CA . LEU A 1 90 ? 4.116 5.921 -1.093 1.00 98.25 90 LEU A CA 1
ATOM 711 C C . LEU A 1 90 ? 3.258 6.718 -0.111 1.00 98.25 90 LEU A C 1
ATOM 713 O O . LEU A 1 90 ? 3.649 7.812 0.283 1.00 98.25 90 LEU A O 1
ATOM 717 N N . ASP A 1 91 ? 2.068 6.206 0.198 1.00 98.38 91 ASP A N 1
ATOM 718 C CA . ASP A 1 91 ? 1.116 6.820 1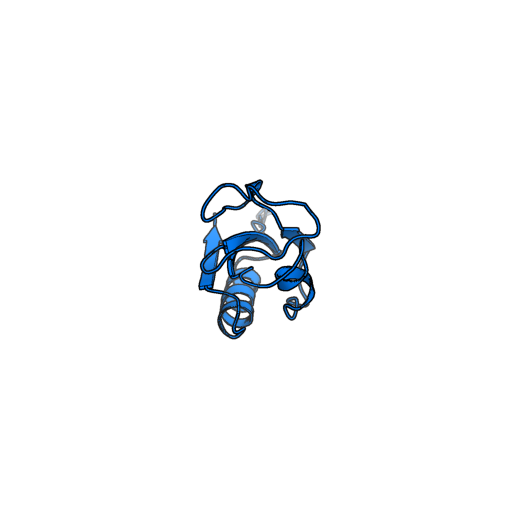.117 1.00 98.38 91 ASP A CA 1
ATOM 719 C C . ASP A 1 91 ? 0.119 5.772 1.626 1.00 98.38 91 ASP A C 1
ATOM 721 O O . ASP A 1 91 ? -0.177 4.797 0.921 1.00 98.38 91 ASP A O 1
ATOM 725 N N . ALA A 1 92 ? -0.403 5.983 2.828 1.00 98.25 92 ALA A N 1
ATOM 726 C CA . ALA A 1 92 ? -1.453 5.171 3.424 1.00 98.25 92 ALA A CA 1
ATOM 727 C C . ALA A 1 92 ? -2.291 6.036 4.366 1.00 98.25 92 ALA A C 1
ATOM 729 O O . ALA A 1 92 ? -1.745 6.647 5.282 1.00 98.25 92 ALA A O 1
ATOM 730 N N . ASP A 1 93 ? -3.606 6.050 4.166 1.00 97.25 93 ASP A N 1
ATOM 731 C CA . ASP A 1 93 ? -4.510 6.888 4.955 1.00 97.25 93 ASP A CA 1
ATOM 732 C C . ASP A 1 93 ? -5.811 6.161 5.295 1.00 97.25 93 ASP A C 1
ATOM 734 O O . ASP A 1 93 ? -6.278 5.300 4.540 1.00 97.25 93 ASP A O 1
ATOM 738 N N . VAL A 1 94 ? -6.396 6.514 6.439 1.00 95.75 94 VAL A N 1
ATOM 739 C CA . VAL A 1 94 ? -7.719 6.037 6.846 1.00 95.75 94 VAL A CA 1
ATOM 740 C C . VAL A 1 94 ? -8.771 6.926 6.202 1.00 95.75 94 VAL A C 1
ATOM 742 O O . VAL A 1 94 ? -8.693 8.148 6.277 1.00 95.75 94 VAL A O 1
ATOM 745 N N . ILE A 1 95 ? -9.772 6.308 5.587 1.00 91.25 95 ILE A N 1
ATOM 746 C CA . ILE A 1 95 ? -10.913 7.011 5.004 1.00 91.25 95 ILE A CA 1
ATOM 747 C C . ILE A 1 95 ? -12.203 6.617 5.730 1.00 91.25 95 ILE A C 1
ATOM 749 O O . ILE A 1 95 ? -12.431 5.432 5.992 1.00 91.25 95 ILE A O 1
ATOM 753 N N . ASP A 1 96 ? -13.000 7.637 6.059 1.00 69.12 96 ASP A N 1
ATOM 754 C CA . ASP A 1 96 ? -14.309 7.537 6.725 1.00 69.12 96 ASP A CA 1
ATOM 755 C C . ASP A 1 96 ? -15.411 7.000 5.790 1.00 69.12 96 ASP A C 1
ATOM 757 O O . ASP A 1 96 ? -15.439 7.390 4.594 1.00 69.12 96 ASP A O 1
#

Secondary structure (DSSP, 8-state):
------PPEEEEEEEE-TT--TTHHHHTS---TTEEEEEESGGG-BSS---S-TTSPPPTT-EEEEEEEESSHHHHHHHHHHHHTSTTEEEEEEE-

Sequence (96 aa):
MVKRFFEMALVKLKIDVSGTVGDEAWRKLRQFDEIQSADFGPQFGSGGRCNHSLNAPHGKGEWIGAEIRLQTPLLAQYAVSHYLEQDRVLDADVID

Radius of gyration: 14.62 Å; chains: 1; bounding box: 38×19×47 Å

pLDDT: mean 91.25, std 12.67, range [40.75, 98.62]